Protein AF-A0AA95N2S4-F1 (afdb_monomer_lite)

pLDDT: mean 79.1, std 16.89, range [44.38, 96.12]

Foldseek 3Di:
DDPPDPPPPVPPPFQFDQDPVRDTHGDDPVNVVVVVVVVVVVVVVVVVVD

Secondary structure (DSSP, 8-state):
---------------EEE-TTS-EEEPPHHHHHHHHHHHHHHHHHHHTT-

Sequence (50 aa):
MQDTDKNNEIDFHGAAIVDSNGRELPITEEMVQTACSSLDEQKESEDKAA

Structure (mmCIF, N/CA/C/O backbone):
data_AF-A0AA95N2S4-F1
#
_entry.id   AF-A0AA95N2S4-F1
#
loop_
_atom_site.group_PDB
_atom_site.id
_atom_site.type_symbol
_atom_site.label_atom_id
_atom_site.label_alt_id
_atom_site.label_comp_id
_atom_site.label_asym_id
_atom_site.label_entity_id
_atom_site.label_seq_id
_atom_site.pdbx_PDB_ins_code
_atom_site.Cartn_x
_atom_site.Cartn_y
_atom_site.Cartn_z
_atom_site.occupancy
_atom_site.B_iso_or_equiv
_atom_site.auth_seq_id
_atom_site.auth_comp_id
_atom_site.auth_asym_id
_atom_site.auth_atom_id
_atom_site.pdbx_PDB_model_num
ATOM 1 N N . MET A 1 1 ? 45.994 -4.776 -8.220 1.00 51.75 1 MET A N 1
ATOM 2 C CA . MET A 1 1 ? 45.284 -3.851 -9.132 1.00 51.75 1 MET A CA 1
ATOM 3 C C . MET A 1 1 ? 44.586 -4.735 -10.152 1.00 51.75 1 MET A C 1
ATOM 5 O O . MET A 1 1 ? 45.298 -5.419 -10.862 1.00 51.75 1 MET A O 1
ATOM 9 N N . GLN A 1 2 ? 43.268 -4.879 -10.218 1.00 44.38 2 GLN A N 1
ATOM 10 C CA . GLN A 1 2 ? 42.149 -4.093 -9.696 1.00 44.38 2 GLN A CA 1
ATOM 11 C C . GLN A 1 2 ? 41.009 -5.072 -9.361 1.00 44.38 2 GLN A C 1
ATOM 13 O O . GLN A 1 2 ? 40.636 -5.870 -10.216 1.00 44.38 2 GLN A O 1
ATOM 18 N N . ASP A 1 3 ? 40.474 -5.011 -8.140 1.00 50.50 3 ASP A N 1
ATOM 19 C CA . ASP A 1 3 ? 39.143 -5.540 -7.839 1.00 50.50 3 ASP A CA 1
ATOM 20 C C . ASP A 1 3 ? 38.151 -4.542 -8.440 1.00 50.50 3 ASP A C 1
ATOM 22 O O . ASP A 1 3 ? 37.900 -3.481 -7.872 1.00 50.50 3 ASP A O 1
ATOM 26 N N . THR A 1 4 ? 37.700 -4.810 -9.662 1.00 55.44 4 THR A N 1
ATOM 27 C CA . THR A 1 4 ? 36.748 -3.957 -10.373 1.00 55.44 4 THR A CA 1
ATOM 28 C C . THR A 1 4 ? 35.382 -4.077 -9.712 1.00 55.44 4 THR A C 1
ATOM 30 O O . THR A 1 4 ? 34.734 -5.117 -9.812 1.00 55.44 4 THR A O 1
ATOM 33 N N . ASP A 1 5 ? 35.016 -3.019 -8.992 1.00 58.62 5 ASP A N 1
ATOM 34 C CA . ASP A 1 5 ? 33.663 -2.534 -8.743 1.00 58.62 5 ASP A CA 1
ATOM 35 C C . ASP A 1 5 ? 32.595 -3.628 -8.633 1.00 58.62 5 ASP A C 1
ATOM 37 O O . ASP A 1 5 ? 31.902 -3.969 -9.592 1.00 58.62 5 ASP A O 1
ATOM 41 N N . LYS A 1 6 ? 32.413 -4.134 -7.405 1.00 58.78 6 LYS A N 1
ATOM 42 C CA . LYS A 1 6 ? 31.124 -4.684 -6.977 1.00 58.78 6 LYS A CA 1
ATOM 43 C C . LYS A 1 6 ? 30.101 -3.562 -7.121 1.00 58.78 6 LYS A C 1
ATOM 45 O O . LYS A 1 6 ? 29.894 -2.792 -6.185 1.00 58.78 6 LYS A O 1
ATOM 50 N N . ASN A 1 7 ? 29.531 -3.450 -8.316 1.00 56.94 7 ASN A N 1
ATOM 51 C CA . ASN A 1 7 ? 28.372 -2.637 -8.609 1.00 56.94 7 ASN A CA 1
ATOM 52 C C . ASN A 1 7 ? 27.278 -3.130 -7.664 1.00 56.94 7 ASN A C 1
ATOM 54 O O . ASN A 1 7 ? 26.657 -4.165 -7.889 1.00 56.94 7 ASN A O 1
ATOM 58 N N . ASN A 1 8 ? 27.151 -2.446 -6.532 1.00 57.53 8 ASN A N 1
ATOM 59 C CA . ASN A 1 8 ? 26.137 -2.667 -5.519 1.00 57.53 8 ASN A CA 1
ATOM 60 C C . ASN A 1 8 ? 24.808 -2.134 -6.074 1.00 57.53 8 ASN A C 1
ATOM 62 O O . ASN A 1 8 ? 24.199 -1.240 -5.489 1.00 57.53 8 ASN A O 1
ATOM 66 N N . GLU A 1 9 ? 24.408 -2.622 -7.252 1.00 62.66 9 GLU A N 1
ATOM 67 C CA . GLU A 1 9 ? 23.030 -2.560 -7.705 1.00 62.66 9 GLU A CA 1
ATOM 68 C C . GLU A 1 9 ? 22.260 -3.374 -6.680 1.00 62.66 9 GLU A C 1
ATOM 70 O O . GLU A 1 9 ? 22.296 -4.603 -6.662 1.00 62.66 9 GLU A O 1
ATOM 75 N N . ILE A 1 10 ? 21.656 -2.662 -5.733 1.00 62.38 10 ILE A N 1
ATOM 76 C CA . ILE A 1 10 ? 20.618 -3.226 -4.891 1.00 62.38 10 ILE A CA 1
ATOM 77 C C . ILE A 1 10 ? 19.584 -3.749 -5.883 1.00 62.38 10 ILE A C 1
ATOM 79 O O . ILE A 1 10 ? 18.928 -2.951 -6.551 1.00 62.38 10 ILE A O 1
ATOM 83 N N . ASP A 1 11 ? 19.512 -5.072 -6.025 1.00 58.22 11 ASP A N 1
ATOM 84 C CA . ASP A 1 11 ? 18.511 -5.758 -6.836 1.00 58.22 11 ASP A CA 1
ATOM 85 C C . ASP A 1 11 ? 17.150 -5.536 -6.170 1.00 58.22 11 ASP A C 1
ATOM 87 O O . ASP A 1 11 ? 16.686 -6.293 -5.313 1.00 58.22 11 ASP A O 1
ATOM 91 N N . PHE A 1 12 ? 16.590 -4.356 -6.430 1.00 62.44 12 PHE A N 1
ATOM 92 C CA . PHE A 1 12 ? 15.365 -3.889 -5.818 1.00 62.44 12 PHE A CA 1
ATOM 93 C C . PHE A 1 12 ? 14.197 -4.529 -6.558 1.00 62.44 12 PHE A C 1
ATOM 95 O O . PHE A 1 12 ? 13.627 -3.963 -7.490 1.00 62.44 12 PHE A O 1
ATOM 102 N N . HIS A 1 13 ? 13.824 -5.723 -6.110 1.00 65.06 13 HIS A N 1
ATOM 103 C CA . HIS A 1 13 ? 12.566 -6.366 -6.473 1.00 65.06 13 HIS A CA 1
ATOM 104 C C . HIS A 1 13 ? 11.400 -5.696 -5.731 1.00 65.06 13 HIS A C 1
ATOM 106 O O . HIS A 1 13 ? 10.805 -6.273 -4.818 1.00 65.06 13 HIS A O 1
ATOM 112 N N . GLY A 1 14 ? 11.107 -4.439 -6.069 1.00 73.75 14 GLY A N 1
ATOM 113 C CA . GLY A 1 14 ? 9.936 -3.742 -5.544 1.00 73.75 14 GLY A CA 1
ATOM 114 C C . GLY A 1 14 ? 8.653 -4.516 -5.859 1.00 73.75 14 GLY A C 1
ATOM 115 O O . GLY A 1 14 ? 8.503 -5.059 -6.951 1.00 73.75 14 GLY A O 1
ATOM 116 N N . ALA A 1 15 ? 7.724 -4.582 -4.905 1.00 85.12 15 ALA A N 1
ATOM 117 C CA . ALA A 1 15 ? 6.406 -5.163 -5.137 1.00 85.12 15 ALA A CA 1
ATOM 118 C C . ALA A 1 15 ? 5.467 -4.134 -5.792 1.00 85.12 15 ALA A C 1
ATOM 120 O O . ALA A 1 15 ? 5.497 -2.944 -5.463 1.00 85.1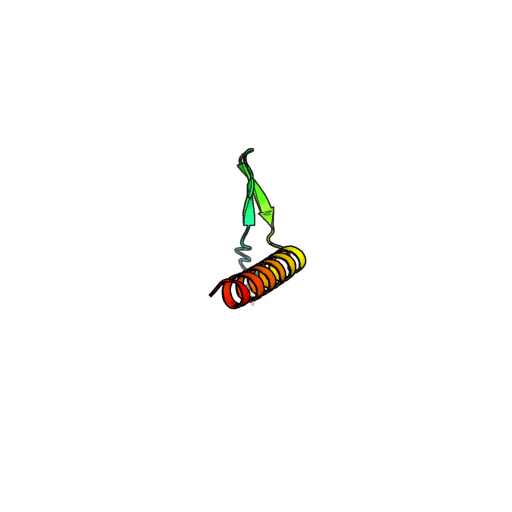2 15 ALA A O 1
ATOM 121 N N . ALA A 1 16 ? 4.611 -4.601 -6.700 1.00 91.25 16 ALA A N 1
ATOM 122 C CA . ALA A 1 16 ? 3.653 -3.775 -7.425 1.00 91.25 16 ALA A CA 1
ATOM 123 C C . ALA A 1 16 ? 2.278 -4.453 -7.503 1.00 91.25 16 ALA A C 1
ATOM 125 O O . ALA A 1 16 ? 2.170 -5.680 -7.503 1.00 91.25 16 ALA A O 1
ATOM 126 N N . ILE A 1 17 ? 1.224 -3.643 -7.587 1.00 92.31 17 ILE A N 1
ATOM 127 C CA . ILE A 1 17 ? -0.126 -4.089 -7.936 1.00 92.31 17 ILE A CA 1
ATOM 128 C C . ILE A 1 17 ? -0.254 -4.048 -9.455 1.00 92.31 17 ILE A C 1
ATOM 130 O O . ILE A 1 17 ? 0.052 -3.033 -10.075 1.00 92.31 17 ILE A O 1
ATOM 134 N N . VAL A 1 18 ? -0.736 -5.132 -10.056 1.00 92.88 18 VAL A N 1
ATOM 135 C CA . VAL A 1 18 ? -1.030 -5.166 -11.492 1.00 92.88 18 VAL A CA 1
ATOM 136 C C . VAL A 1 18 ? -2.455 -4.669 -11.726 1.00 92.88 18 VAL A C 1
ATOM 138 O O . VAL A 1 18 ? -3.403 -5.215 -11.160 1.00 92.88 18 VAL A O 1
ATOM 141 N N . ASP A 1 19 ? -2.611 -3.629 -12.546 1.00 92.38 19 ASP A N 1
ATOM 142 C CA . ASP A 1 19 ? -3.925 -3.105 -12.928 1.00 92.38 19 ASP A CA 1
ATOM 143 C C . ASP A 1 19 ? -4.591 -3.939 -14.042 1.00 92.38 19 ASP A C 1
ATOM 145 O O . ASP A 1 19 ? -4.009 -4.856 -14.625 1.00 92.38 19 ASP A O 1
ATOM 149 N N . SER A 1 20 ? -5.838 -3.609 -14.377 1.00 95.69 20 SER A N 1
ATOM 150 C CA . SER A 1 20 ? -6.599 -4.301 -15.427 1.00 95.69 20 SER A CA 1
ATOM 151 C C . SER A 1 20 ? -6.019 -4.149 -16.839 1.00 95.69 20 SER A C 1
ATOM 153 O O . SER A 1 20 ? -6.376 -4.918 -17.730 1.00 95.69 20 SER A O 1
ATOM 155 N N . ASN A 1 21 ? -5.126 -3.183 -17.055 1.00 95.38 21 ASN A N 1
ATOM 156 C CA . ASN A 1 21 ? -4.409 -2.976 -18.310 1.00 95.38 21 ASN A CA 1
ATOM 157 C C . ASN A 1 21 ? -3.041 -3.681 -18.315 1.00 95.38 21 ASN A C 1
ATOM 159 O O . ASN A 1 21 ? -2.289 -3.529 -19.279 1.00 95.38 21 ASN A O 1
ATOM 163 N N . GLY A 1 22 ? -2.707 -4.425 -17.254 1.00 92.19 22 GLY A N 1
ATOM 164 C CA . GLY A 1 22 ? -1.428 -5.108 -17.090 1.00 92.19 22 GLY A CA 1
ATOM 165 C C . GLY A 1 22 ? -0.275 -4.183 -16.697 1.00 92.19 22 GLY A C 1
ATOM 166 O O . GLY A 1 22 ? 0.881 -4.552 -16.887 1.00 92.19 22 GLY A O 1
ATOM 167 N N . ARG A 1 23 ? -0.556 -2.974 -16.196 1.00 91.69 23 ARG A N 1
ATOM 168 C CA . ARG A 1 23 ? 0.476 -2.048 -15.713 1.00 91.69 23 ARG A CA 1
ATOM 169 C C . ARG A 1 23 ? 0.829 -2.356 -14.268 1.00 91.69 23 ARG A C 1
ATOM 171 O O . ARG A 1 23 ? -0.056 -2.549 -13.440 1.00 91.69 23 ARG A O 1
ATOM 178 N N . GLU A 1 24 ? 2.120 -2.322 -13.971 1.00 92.38 24 GLU A N 1
ATOM 179 C CA . GLU A 1 24 ? 2.635 -2.438 -12.610 1.00 92.38 24 GLU A CA 1
ATOM 180 C C . GLU A 1 24 ? 2.595 -1.072 -11.917 1.00 92.38 24 GLU A C 1
ATOM 182 O O . GLU A 1 24 ? 3.272 -0.123 -12.316 1.00 92.38 24 GLU A O 1
ATOM 187 N N . LEU A 1 25 ? 1.770 -0.970 -10.879 1.00 90.38 25 LEU A N 1
ATOM 188 C CA . LEU A 1 25 ? 1.673 0.183 -9.995 1.00 90.38 25 LEU A CA 1
ATOM 189 C C . LEU A 1 25 ? 2.492 -0.104 -8.731 1.00 90.38 25 LEU A C 1
ATOM 191 O O . LEU A 1 25 ? 2.131 -1.019 -7.986 1.00 90.38 25 LEU A O 1
ATOM 195 N N . PRO A 1 26 ? 3.576 0.642 -8.458 1.00 90.81 26 PRO A N 1
ATOM 196 C CA . PRO A 1 26 ? 4.377 0.436 -7.257 1.00 90.81 26 PRO A CA 1
ATOM 197 C C . PRO A 1 26 ? 3.525 0.547 -5.994 1.00 90.81 26 PRO A C 1
ATOM 199 O O . PRO A 1 26 ? 2.715 1.468 -5.874 1.00 90.81 26 PRO A O 1
ATOM 202 N N . ILE A 1 27 ? 3.723 -0.362 -5.040 1.00 91.75 27 ILE A N 1
ATOM 203 C CA . ILE A 1 27 ? 3.070 -0.247 -3.734 1.00 91.75 27 ILE A CA 1
ATOM 204 C C . ILE A 1 27 ? 3.729 0.901 -2.970 1.00 91.75 27 ILE A C 1
ATOM 206 O O . ILE A 1 27 ? 4.932 0.878 -2.710 1.00 91.75 27 ILE A O 1
ATOM 210 N N . THR A 1 28 ? 2.938 1.909 -2.611 1.00 91.31 28 THR A N 1
ATOM 211 C CA . THR A 1 28 ? 3.394 3.049 -1.812 1.00 91.31 28 THR A CA 1
ATOM 212 C C . THR A 1 28 ? 3.024 2.876 -0.341 1.00 91.31 28 THR A C 1
ATOM 214 O O . THR A 1 28 ? 2.099 2.143 0.006 1.00 91.31 28 THR A O 1
ATOM 217 N N . GLU A 1 29 ? 3.719 3.599 0.534 1.00 93.00 29 GLU A N 1
ATOM 218 C CA . GLU A 1 29 ? 3.395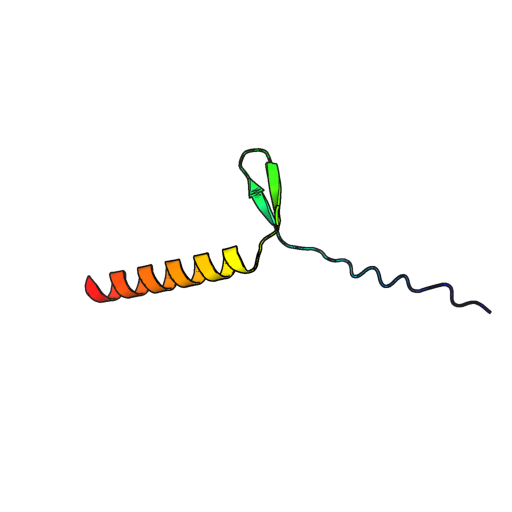 3.646 1.966 1.00 93.00 29 GLU A CA 1
ATOM 219 C C . GLU A 1 29 ? 1.955 4.129 2.221 1.00 93.00 29 GLU A C 1
ATOM 221 O O . GLU A 1 29 ? 1.250 3.582 3.063 1.00 93.00 29 GLU A O 1
ATOM 226 N N . GLU A 1 30 ? 1.478 5.105 1.445 1.00 95.00 30 GLU A N 1
ATOM 227 C CA . GLU A 1 30 ? 0.102 5.611 1.537 1.00 95.00 30 GLU A CA 1
ATOM 228 C C . GLU A 1 30 ? -0.935 4.509 1.265 1.00 95.00 30 GLU A C 1
ATOM 230 O O . GLU A 1 30 ? -1.943 4.410 1.969 1.00 95.00 30 GLU A O 1
ATOM 235 N N . MET A 1 31 ? -0.672 3.64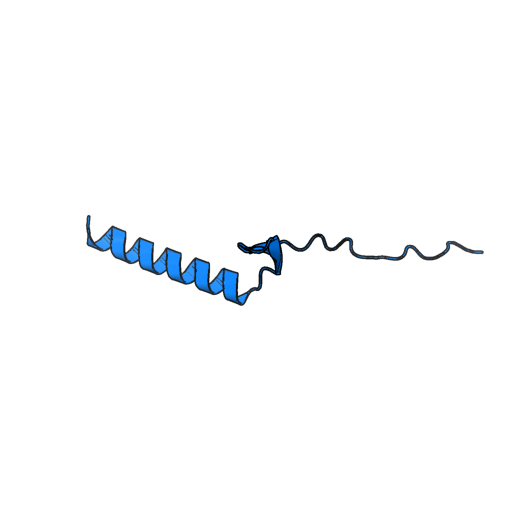0 0.282 1.00 93.25 31 MET A N 1
ATOM 236 C CA . MET A 1 31 ? -1.541 2.498 -0.019 1.00 93.25 31 MET A CA 1
ATOM 237 C C . MET A 1 31 ? -1.588 1.509 1.148 1.00 93.25 31 MET A C 1
ATOM 239 O O . MET A 1 31 ? -2.661 1.003 1.474 1.00 93.25 31 MET A O 1
ATOM 243 N N . VAL A 1 32 ? -0.445 1.258 1.797 1.00 93.25 32 VAL A N 1
ATOM 244 C CA . VAL A 1 32 ? -0.361 0.376 2.970 1.00 93.25 32 VAL A CA 1
ATOM 245 C C . VAL A 1 32 ? -1.152 0.960 4.139 1.00 93.25 32 VAL A C 1
ATOM 247 O O . VAL A 1 32 ? -1.995 0.269 4.707 1.00 93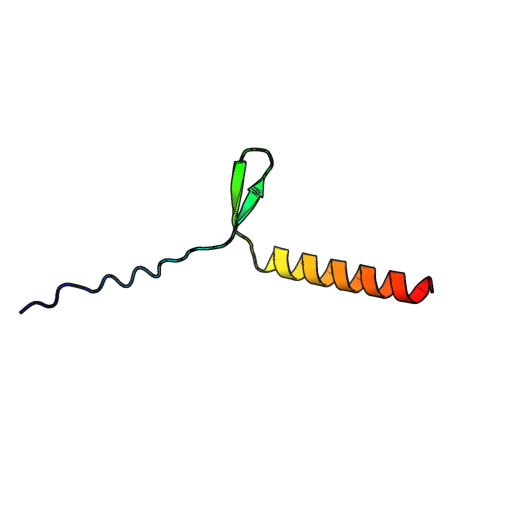.25 32 VAL A O 1
ATOM 250 N N . GLN A 1 33 ? -0.944 2.237 4.464 1.00 96.12 33 GLN A N 1
ATOM 251 C CA . GLN A 1 33 ? -1.651 2.903 5.563 1.00 96.12 33 GLN A CA 1
ATOM 252 C C . GLN A 1 33 ? -3.164 2.913 5.343 1.00 96.12 33 GLN A C 1
ATOM 254 O O . GLN A 1 33 ? -3.917 2.550 6.243 1.00 96.12 33 GLN A O 1
ATOM 259 N N . THR A 1 34 ? -3.603 3.241 4.125 1.00 96.12 34 THR A N 1
ATOM 260 C CA . THR A 1 34 ? -5.027 3.251 3.762 1.00 96.12 34 THR A CA 1
ATOM 261 C C . THR A 1 34 ? -5.659 1.869 3.940 1.00 96.12 34 THR A C 1
ATOM 263 O O . THR A 1 34 ? -6.764 1.753 4.475 1.00 96.12 34 THR A O 1
ATOM 266 N N . ALA A 1 35 ? -4.956 0.810 3.525 1.00 95.00 35 ALA A N 1
ATOM 267 C CA . ALA A 1 35 ? -5.429 -0.559 3.690 1.00 95.00 35 ALA A CA 1
ATOM 268 C C . ALA A 1 35 ? -5.538 -0.946 5.173 1.00 95.00 35 ALA A C 1
ATOM 270 O O . ALA A 1 35 ? -6.570 -1.474 5.578 1.00 95.00 35 ALA A O 1
ATOM 271 N N . CYS A 1 36 ? -4.527 -0.633 5.990 1.00 96.06 36 CYS A N 1
ATOM 272 C CA . CYS A 1 36 ? -4.561 -0.889 7.432 1.00 96.06 36 CYS A CA 1
ATOM 273 C C . CYS A 1 36 ? -5.736 -0.174 8.115 1.00 96.06 36 CYS A C 1
ATOM 275 O O . CYS A 1 36 ? -6.504 -0.820 8.819 1.00 96.06 36 CYS A O 1
ATOM 277 N N . SER A 1 37 ? -5.933 1.121 7.847 1.00 96.06 37 SER A N 1
ATOM 278 C CA . SER A 1 37 ? -7.052 1.883 8.419 1.00 96.06 37 SER A CA 1
ATOM 279 C C . SER A 1 37 ? -8.412 1.309 8.022 1.00 96.06 37 SER A C 1
ATOM 281 O O . SER A 1 37 ? -9.291 1.174 8.867 1.00 96.06 37 SER A O 1
ATOM 283 N N . SER A 1 38 ? -8.569 0.899 6.760 1.00 95.00 38 SER A N 1
ATOM 284 C CA . SER A 1 38 ? -9.814 0.282 6.283 1.00 95.00 38 SER A CA 1
ATOM 285 C C . SER A 1 38 ? -10.118 -1.040 7.002 1.00 95.00 38 SER A C 1
ATOM 287 O O . SER A 1 38 ? -11.274 -1.336 7.291 1.00 95.00 38 SER A O 1
ATOM 289 N N . LEU A 1 39 ? -9.087 -1.842 7.295 1.00 94.12 39 LEU A N 1
ATOM 290 C CA . LEU A 1 39 ? -9.231 -3.105 8.025 1.00 94.12 39 LEU A CA 1
ATOM 291 C C . LEU A 1 39 ? -9.608 -2.880 9.495 1.00 94.12 39 LEU A C 1
ATOM 293 O O . LEU A 1 39 ? -10.434 -3.618 10.031 1.00 94.12 39 LEU A O 1
ATOM 297 N N . ASP A 1 40 ? -9.035 -1.860 10.135 1.00 93.06 40 ASP A N 1
ATOM 298 C CA . ASP A 1 40 ? -9.377 -1.501 11.514 1.00 93.06 40 ASP A CA 1
ATOM 299 C C . ASP A 1 40 ? -10.840 -1.037 11.619 1.00 93.06 40 ASP A C 1
ATOM 301 O O . ASP A 1 40 ? -11.573 -1.505 12.491 1.00 93.06 40 ASP A O 1
ATOM 305 N N . GLU A 1 41 ? -11.309 -0.207 10.680 1.00 91.62 41 GLU A N 1
ATOM 306 C CA . GLU A 1 41 ? -12.716 0.217 10.605 1.00 91.62 41 GLU A CA 1
ATOM 307 C C . GLU A 1 41 ? -13.676 -0.968 10.410 1.00 91.62 41 GLU A C 1
ATOM 309 O O . GLU A 1 41 ? -14.731 -1.040 11.050 1.00 91.62 41 GLU A O 1
ATOM 314 N N . GLN A 1 42 ? -13.312 -1.925 9.548 1.00 89.62 42 GLN A N 1
ATOM 315 C CA . GLN A 1 42 ? -14.098 -3.144 9.336 1.00 89.62 42 GLN A CA 1
ATOM 316 C C . GLN A 1 42 ? -14.216 -3.954 10.626 1.00 89.62 42 GLN A C 1
ATOM 318 O O . GLN A 1 42 ? -15.325 -4.328 11.015 1.00 89.62 42 GLN A O 1
ATOM 323 N N . LYS A 1 43 ? -13.102 -4.148 11.331 1.00 84.88 43 LYS A N 1
ATOM 324 C CA . LYS A 1 43 ? -13.063 -4.883 12.595 1.00 84.88 43 LYS A CA 1
ATOM 325 C C . LYS A 1 43 ? -13.936 -4.235 13.675 1.00 84.88 43 LYS A C 1
ATOM 327 O O . LYS A 1 43 ? -14.705 -4.927 14.335 1.00 84.88 43 LYS A O 1
ATOM 332 N N . GLU A 1 44 ? -13.893 -2.909 13.807 1.00 77.00 44 GLU A N 1
ATOM 333 C CA . GLU A 1 44 ? -14.755 -2.184 14.751 1.00 77.00 44 GLU A CA 1
ATOM 334 C C . GLU A 1 44 ? -16.252 -2.314 14.425 1.00 77.00 44 GLU A C 1
ATOM 336 O O . GLU A 1 44 ? -17.098 -2.277 15.325 1.00 77.00 44 GLU A O 1
ATOM 341 N N . SER A 1 45 ? -16.597 -2.448 13.141 1.00 73.81 45 SER A N 1
ATOM 342 C CA . SER A 1 45 ? -17.983 -2.638 12.706 1.00 73.81 45 SER A CA 1
ATOM 343 C C . SER A 1 45 ? -18.497 -4.064 12.943 1.00 73.81 45 SER A C 1
ATOM 345 O O . SER A 1 45 ? -19.668 -4.233 13.288 1.00 73.81 45 SER A O 1
ATOM 347 N N . GLU A 1 46 ? -17.626 -5.072 12.834 1.00 66.81 46 GLU A N 1
ATOM 348 C CA . GLU A 1 46 ? -17.950 -6.476 13.111 1.00 66.81 46 GLU A CA 1
ATOM 349 C C . GLU A 1 46 ? -18.182 -6.715 14.612 1.00 66.81 46 GLU A C 1
ATOM 351 O O . GLU A 1 46 ? -19.148 -7.383 14.984 1.00 66.81 46 GLU A O 1
ATOM 356 N N . ASP A 1 47 ? -17.395 -6.072 15.479 1.00 63.50 47 ASP A N 1
ATOM 357 C CA . ASP A 1 47 ? -17.534 -6.170 16.940 1.00 63.50 47 ASP A CA 1
ATOM 358 C C . ASP A 1 47 ? -18.813 -5.494 17.488 1.00 63.50 47 ASP A C 1
ATOM 360 O O . ASP A 1 47 ? -19.254 -5.806 18.593 1.00 63.50 47 ASP A O 1
ATOM 364 N N . LYS A 1 48 ? -19.441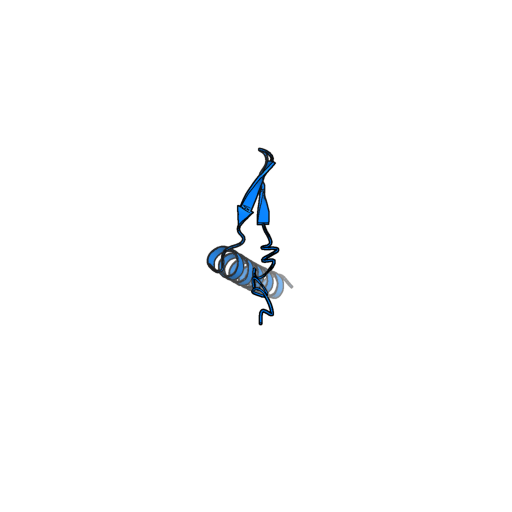 -4.573 16.738 1.00 59.19 48 LYS A N 1
ATOM 365 C CA . LYS A 1 48 ? -20.715 -3.925 17.128 1.00 59.19 48 LYS A CA 1
ATOM 366 C C . LYS A 1 48 ? -21.969 -4.657 16.647 1.00 59.19 48 LYS A C 1
ATOM 368 O O . LYS A 1 48 ? -23.069 -4.290 17.065 1.00 59.19 48 LYS A O 1
ATOM 373 N N . ALA A 1 49 ? -21.823 -5.627 15.748 1.00 57.75 49 ALA A N 1
ATOM 374 C CA . ALA A 1 49 ? -22.931 -6.391 15.178 1.00 57.75 49 ALA A CA 1
ATOM 375 C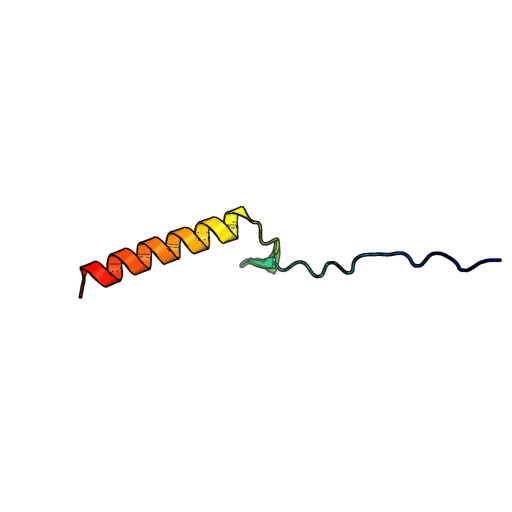 C . ALA A 1 49 ? -23.104 -7.791 15.806 1.00 57.75 49 ALA A C 1
ATOM 377 O O . ALA A 1 49 ? -24.076 -8.473 15.470 1.00 57.75 49 ALA A O 1
ATOM 378 N N . ALA A 1 50 ? -22.190 -8.202 16.695 1.00 50.72 50 ALA A N 1
ATOM 379 C CA . ALA A 1 50 ? -22.230 -9.445 17.475 1.00 50.72 50 ALA A CA 1
ATOM 380 C C . ALA A 1 50 ? -22.820 -9.231 18.881 1.00 50.72 50 ALA A C 1
ATOM 382 O O . ALA A 1 50 ? -23.501 -10.164 19.369 1.00 50.72 50 ALA A O 1
#

Radius of gyration: 20.43 Å; chains: 1; bounding box: 68×15×36 Å